Protein AF-A0A958GIX8-F1 (afdb_monomer_lite)

Foldseek 3Di:
DVLVVLVVVLVVVLCVLLVVLVVVLVVLLVVLVVVLVVVPPPPVVVNVVSVVVSVVVSCVSSVVSVVVSVVSSVVSVVVSVVVVD

Structure (mmCIF, N/CA/C/O backbone):
data_AF-A0A958GIX8-F1
#
_entry.id   AF-A0A958GIX8-F1
#
loop_
_atom_site.group_PDB
_atom_site.id
_atom_site.type_symbol
_atom_site.label_atom_id
_atom_site.label_alt_id
_atom_site.label_comp_id
_atom_site.label_asym_id
_atom_site.label_entity_id
_atom_site.label_seq_id
_atom_site.pdbx_PDB_ins_code
_atom_site.Cartn_x
_atom_site.Cartn_y
_atom_site.Cartn_z
_atom_site.occupancy
_atom_site.B_iso_or_equiv
_atom_site.auth_seq_id
_atom_site.auth_comp_id
_atom_site.auth_asym_id
_atom_site.auth_atom_id
_atom_site.pdbx_PDB_model_num
ATOM 1 N N . MET A 1 1 ? 23.566 3.823 -21.843 1.00 63.09 1 MET A N 1
ATOM 2 C CA . MET A 1 1 ? 22.692 5.008 -21.655 1.00 63.09 1 MET A CA 1
ATOM 3 C C . MET A 1 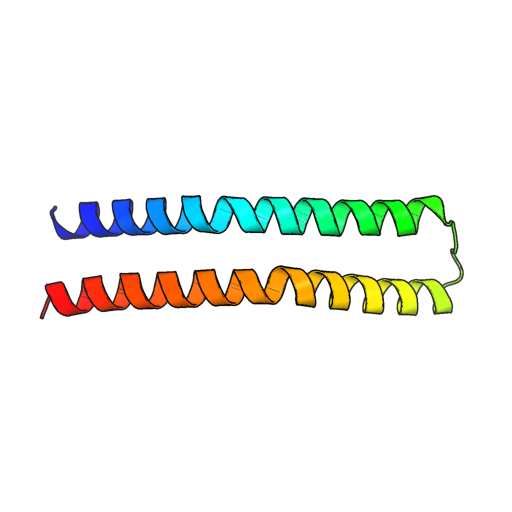1 ? 21.217 4.697 -21.901 1.00 63.09 1 MET A C 1
ATOM 5 O O . MET A 1 1 ? 20.418 5.025 -21.040 1.00 63.09 1 MET A O 1
ATOM 9 N N . MET A 1 2 ? 20.859 3.998 -22.984 1.00 68.62 2 MET A N 1
ATOM 10 C CA . MET A 1 2 ? 19.464 3.722 -23.375 1.00 68.62 2 MET A CA 1
ATOM 11 C C . MET A 1 2 ? 18.640 2.910 -22.344 1.00 68.62 2 MET A C 1
ATOM 13 O O . MET A 1 2 ? 17.506 3.267 -22.051 1.00 68.62 2 MET A O 1
ATOM 17 N N . VAL A 1 3 ? 19.220 1.896 -21.687 1.00 71.12 3 VAL A N 1
ATOM 18 C CA . VAL A 1 3 ? 18.529 1.118 -20.627 1.00 71.12 3 VAL A CA 1
ATOM 19 C C . VAL A 1 3 ? 18.212 1.968 -19.385 1.00 71.12 3 VAL A C 1
ATOM 21 O O . VAL A 1 3 ? 17.145 1.830 -18.792 1.00 71.12 3 VAL A O 1
ATOM 24 N N . SER A 1 4 ? 19.106 2.896 -19.017 1.00 73.19 4 SER A N 1
ATOM 25 C CA . SER A 1 4 ? 18.917 3.757 -17.841 1.00 73.19 4 SER A CA 1
ATOM 26 C C . SER A 1 4 ? 17.734 4.706 -18.016 1.00 73.19 4 SER A C 1
ATOM 28 O O . SER A 1 4 ? 16.983 4.897 -17.068 1.00 73.19 4 SER A O 1
ATOM 30 N N . SER A 1 5 ? 17.533 5.272 -19.210 1.00 76.31 5 SER A N 1
ATOM 31 C CA . SER A 1 5 ? 16.396 6.163 -19.475 1.00 76.31 5 SER A CA 1
ATOM 32 C C . SER A 1 5 ? 15.053 5.434 -19.407 1.00 76.31 5 SER A C 1
ATOM 34 O O . SER A 1 5 ? 14.100 5.977 -18.853 1.00 76.31 5 SER A O 1
ATOM 36 N N . TYR A 1 6 ? 14.978 4.189 -19.892 1.00 73.44 6 TYR A N 1
ATOM 37 C CA . TYR A 1 6 ? 13.747 3.393 -19.820 1.00 73.44 6 TYR A CA 1
ATOM 38 C C . TYR A 1 6 ? 13.407 2.965 -18.395 1.00 73.44 6 TYR A C 1
ATOM 40 O O . TYR A 1 6 ? 12.241 3.021 -18.006 1.00 73.44 6 TYR A O 1
ATOM 48 N N . LEU A 1 7 ? 14.414 2.593 -17.600 1.00 78.00 7 LEU A N 1
ATOM 49 C CA . LEU A 1 7 ? 14.237 2.297 -16.179 1.00 78.00 7 LEU A CA 1
ATOM 50 C C . LEU A 1 7 ? 13.719 3.522 -15.422 1.00 78.00 7 LEU A C 1
ATOM 52 O O . LEU A 1 7 ? 12.732 3.420 -14.701 1.00 78.00 7 LEU A O 1
ATOM 56 N N . THR A 1 8 ? 14.327 4.693 -15.627 1.00 80.62 8 THR A N 1
ATOM 57 C CA . THR A 1 8 ? 13.882 5.932 -14.977 1.00 80.62 8 THR A CA 1
ATOM 58 C C . THR A 1 8 ? 12.452 6.295 -15.374 1.00 80.62 8 THR A C 1
ATOM 60 O O . THR A 1 8 ? 11.644 6.611 -14.506 1.00 80.62 8 THR A O 1
ATOM 63 N N . GLN A 1 9 ? 12.100 6.196 -16.658 1.00 78.25 9 GLN A N 1
ATOM 64 C CA . GLN A 1 9 ? 10.748 6.510 -17.123 1.00 78.25 9 GLN A CA 1
ATOM 65 C C . GLN A 1 9 ? 9.699 5.519 -16.597 1.00 78.25 9 GLN A C 1
ATOM 67 O O . GLN A 1 9 ? 8.614 5.929 -16.194 1.00 78.25 9 GLN A O 1
ATOM 72 N N . SER A 1 10 ? 10.048 4.234 -16.531 1.00 75.94 10 SER A N 1
ATOM 73 C CA . SER A 1 10 ? 9.215 3.175 -15.950 1.00 75.94 10 SER A CA 1
ATOM 74 C C . SER A 1 10 ? 8.961 3.396 -14.460 1.00 75.94 10 SER A C 1
ATOM 76 O O . SER A 1 10 ? 7.826 3.317 -14.000 1.00 75.94 10 SER A O 1
ATOM 78 N N . ILE A 1 11 ? 10.011 3.736 -13.710 1.00 76.31 11 ILE A N 1
ATOM 79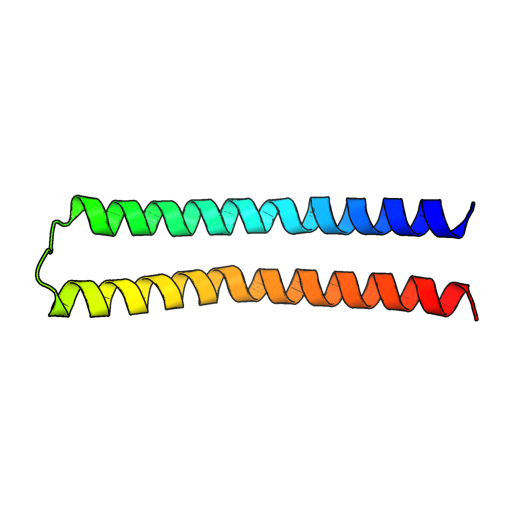 C CA . ILE A 1 11 ? 9.919 4.037 -12.279 1.00 76.31 11 ILE A CA 1
ATOM 80 C C . ILE A 1 11 ? 9.059 5.280 -12.045 1.00 76.31 11 ILE A C 1
ATOM 82 O O . ILE A 1 11 ? 8.231 5.276 -11.139 1.00 76.31 11 ILE A O 1
ATOM 86 N N . ILE A 1 12 ? 9.207 6.326 -12.861 1.00 81.69 12 ILE A N 1
ATOM 87 C CA . ILE A 1 12 ? 8.393 7.543 -12.750 1.00 81.69 12 ILE A CA 1
ATOM 88 C C . ILE A 1 12 ? 6.915 7.244 -13.026 1.00 81.69 12 ILE A C 1
ATOM 90 O O . ILE A 1 12 ? 6.065 7.697 -12.264 1.00 81.69 12 ILE A O 1
ATOM 94 N N . LEU A 1 13 ? 6.602 6.457 -14.063 1.00 77.38 13 LEU A N 1
ATOM 95 C CA . LEU A 1 13 ? 5.227 6.052 -14.379 1.00 77.38 13 LEU A CA 1
ATOM 96 C C . LEU A 1 13 ? 4.593 5.260 -13.230 1.00 77.38 13 LEU A C 1
ATOM 98 O O . LEU A 1 13 ? 3.523 5.631 -12.752 1.00 77.38 13 LEU A O 1
ATOM 102 N N . VAL A 1 14 ? 5.297 4.245 -12.721 1.00 77.25 14 VAL A N 1
ATOM 103 C CA . VAL A 1 14 ? 4.846 3.441 -11.573 1.00 77.25 14 VAL A CA 1
ATOM 104 C C . VAL A 1 14 ? 4.688 4.302 -10.318 1.00 77.25 14 VAL A C 1
ATOM 106 O O . VAL A 1 14 ? 3.714 4.155 -9.585 1.00 77.25 14 VAL A O 1
ATOM 109 N N . THR A 1 15 ? 5.602 5.239 -10.066 1.00 79.88 15 THR A N 1
ATOM 110 C CA . THR A 1 15 ? 5.528 6.143 -8.904 1.00 79.88 15 THR A CA 1
ATOM 111 C C . THR A 1 15 ? 4.325 7.082 -9.000 1.00 79.88 15 THR A C 1
ATOM 113 O O . THR A 1 15 ? 3.638 7.320 -8.010 1.00 79.88 15 THR A O 1
ATOM 116 N N . LEU A 1 16 ? 4.032 7.601 -10.192 1.00 79.31 16 LEU A N 1
ATOM 117 C CA . LEU A 1 16 ? 2.919 8.524 -10.401 1.00 79.31 16 LEU A CA 1
ATOM 118 C C . LEU A 1 16 ? 1.565 7.805 -10.308 1.00 79.31 16 LEU A C 1
ATOM 120 O O . LEU A 1 16 ? 0.634 8.332 -9.700 1.00 79.31 16 LEU A O 1
ATOM 124 N N . ILE A 1 17 ? 1.476 6.579 -10.831 1.00 75.00 17 ILE A N 1
ATOM 125 C CA . ILE A 1 17 ? 0.265 5.749 -10.761 1.00 75.00 17 ILE A CA 1
ATOM 126 C C . ILE A 1 17 ? 0.035 5.198 -9.348 1.00 75.00 17 ILE A C 1
ATOM 128 O O . ILE A 1 17 ? -1.098 5.208 -8.870 1.00 75.00 17 ILE A O 1
ATOM 132 N N . SER A 1 18 ? 1.095 4.811 -8.631 1.00 77.62 18 SER A N 1
ATOM 133 C CA . SER A 1 18 ? 1.015 4.395 -7.221 1.00 77.62 18 SER A CA 1
ATOM 134 C C . SER A 1 18 ? 0.802 5.555 -6.240 1.00 77.62 18 SER A C 1
ATOM 136 O O . SER A 1 18 ? 0.389 5.320 -5.105 1.00 77.62 18 SER A O 1
ATOM 138 N N . GLY A 1 19 ? 0.989 6.811 -6.662 1.00 80.44 19 GLY A N 1
ATOM 139 C CA . GLY A 1 19 ? 0.760 7.995 -5.828 1.00 80.44 19 GLY A CA 1
ATOM 140 C C . GLY A 1 19 ? -0.711 8.221 -5.446 1.00 80.44 19 GLY A C 1
ATOM 141 O O . GLY A 1 19 ? -1.010 8.446 -4.272 1.00 80.44 19 GLY A O 1
ATOM 142 N N . ILE A 1 20 ? -1.643 8.113 -6.405 1.00 77.88 20 ILE A N 1
ATOM 143 C CA . ILE A 1 20 ? -3.097 8.236 -6.155 1.00 77.88 20 ILE A CA 1
ATOM 144 C C . ILE A 1 20 ? -3.604 7.251 -5.082 1.00 77.88 20 ILE A C 1
ATOM 146 O O . ILE A 1 20 ? -4.254 7.701 -4.133 1.00 77.88 20 ILE A O 1
ATOM 150 N N . PRO A 1 21 ? -3.316 5.936 -5.158 1.00 78.88 21 PRO A N 1
ATOM 151 C CA . PRO A 1 21 ? -3.827 4.990 -4.174 1.00 78.88 21 PRO A CA 1
ATOM 152 C C . PRO A 1 21 ? -3.172 5.155 -2.801 1.00 78.88 21 PRO A C 1
ATOM 154 O O . PRO A 1 21 ? -3.837 4.943 -1.789 1.00 78.88 21 PRO A O 1
ATOM 157 N N . LEU A 1 22 ? -1.912 5.598 -2.733 1.00 82.75 22 LEU A N 1
ATOM 158 C CA . LEU A 1 22 ? -1.226 5.871 -1.465 1.00 82.75 22 LEU A CA 1
ATOM 159 C C . LEU A 1 22 ? -1.922 6.982 -0.671 1.00 82.75 22 LEU A C 1
ATOM 161 O O . LEU A 1 22 ? -2.115 6.863 0.543 1.00 82.75 22 LEU A O 1
ATOM 165 N N . ILE A 1 23 ? -2.355 8.038 -1.364 1.00 83.81 23 ILE A N 1
ATOM 166 C CA . ILE A 1 23 ? -3.120 9.137 -0.768 1.00 83.81 23 ILE A CA 1
ATOM 167 C C . ILE A 1 23 ? -4.480 8.626 -0.286 1.00 83.81 23 ILE A C 1
ATOM 169 O O . ILE A 1 23 ? -4.842 8.867 0.863 1.00 83.81 23 ILE A O 1
ATOM 173 N N . LEU A 1 24 ? -5.202 7.859 -1.112 1.00 81.19 24 LEU A N 1
ATOM 174 C CA . LEU A 1 24 ? -6.499 7.279 -0.737 1.00 81.19 24 LEU A CA 1
ATOM 175 C C . LEU A 1 24 ? -6.393 6.371 0.496 1.00 81.19 24 LEU A C 1
ATOM 177 O O . LEU A 1 24 ? -7.210 6.469 1.411 1.00 81.19 24 LEU A O 1
ATOM 181 N N . CYS A 1 25 ? -5.360 5.531 0.554 1.00 83.19 25 CYS A N 1
ATOM 182 C CA . CYS A 1 25 ? -5.095 4.632 1.674 1.00 83.19 25 CYS A CA 1
ATOM 183 C C . CYS A 1 25 ? -4.778 5.411 2.960 1.00 83.19 25 CYS A C 1
ATOM 185 O O . CYS A 1 25 ? -5.317 5.109 4.027 1.00 83.19 25 CYS A O 1
ATOM 187 N N . THR A 1 26 ? -3.969 6.468 2.848 1.00 85.44 26 THR A N 1
ATOM 188 C CA . THR A 1 26 ? -3.635 7.359 3.969 1.00 85.44 26 THR A CA 1
ATOM 189 C C . THR A 1 26 ? -4.872 8.100 4.476 1.00 85.44 26 THR A C 1
ATOM 191 O O . THR A 1 26 ? -5.123 8.124 5.680 1.00 85.44 26 THR A O 1
ATOM 194 N N . CYS A 1 27 ? -5.691 8.650 3.574 1.00 87.06 27 CYS A N 1
ATOM 195 C CA . CYS A 1 27 ? -6.948 9.311 3.918 1.00 87.06 27 CYS A CA 1
ATOM 196 C C . CYS A 1 27 ? -7.916 8.355 4.622 1.00 87.06 27 CYS A C 1
ATOM 198 O O . CYS A 1 27 ? -8.457 8.704 5.668 1.00 87.06 27 CYS A O 1
ATOM 200 N N . MET A 1 28 ? -8.096 7.138 4.100 1.00 82.94 28 MET A N 1
ATOM 201 C CA . MET A 1 28 ? -8.959 6.137 4.732 1.00 82.94 28 MET A CA 1
ATOM 202 C C . MET A 1 28 ? -8.449 5.751 6.120 1.00 82.94 28 MET A C 1
ATOM 204 O O . MET A 1 28 ? -9.215 5.773 7.081 1.00 82.94 28 MET A O 1
ATOM 208 N N . SER A 1 29 ? -7.149 5.484 6.265 1.00 79.81 29 SER A N 1
ATOM 209 C CA . SER A 1 29 ? -6.567 5.154 7.568 1.00 79.81 29 SER A CA 1
ATOM 210 C C . SER A 1 29 ? -6.697 6.300 8.580 1.00 79.81 29 SER A C 1
ATOM 212 O O . SER A 1 29 ? -6.905 6.040 9.765 1.00 79.81 29 SER A O 1
ATOM 214 N N . LEU A 1 30 ? -6.604 7.557 8.132 1.00 86.31 30 LEU A N 1
ATOM 215 C CA . LEU A 1 30 ? -6.818 8.740 8.971 1.00 86.31 30 LEU A CA 1
ATOM 216 C C . LEU A 1 30 ? -8.269 8.865 9.436 1.00 86.31 30 LEU A C 1
ATOM 218 O O . LEU A 1 30 ? -8.500 9.113 10.617 1.00 86.31 30 LEU A O 1
ATOM 222 N N . VAL A 1 31 ? -9.242 8.663 8.542 1.00 85.12 31 VAL A N 1
ATOM 223 C CA . VAL A 1 31 ? -10.671 8.707 8.894 1.00 85.12 31 VAL A CA 1
ATOM 224 C C . VAL A 1 31 ? -10.975 7.693 9.987 1.00 85.12 31 VAL A C 1
ATOM 226 O O . VAL A 1 31 ? -11.614 8.036 10.982 1.00 85.12 31 VAL A O 1
ATOM 229 N N . VAL A 1 32 ? -10.476 6.461 9.858 1.00 77.25 32 VAL A N 1
ATOM 230 C CA . VAL A 1 32 ? -10.773 5.450 10.873 1.00 77.25 32 VAL A CA 1
ATOM 231 C C . VAL A 1 32 ? -10.041 5.718 12.191 1.00 77.25 32 VAL A C 1
ATOM 233 O O . VAL A 1 32 ? -10.628 5.522 13.254 1.00 77.25 32 VAL A O 1
ATOM 236 N N . ALA A 1 33 ? -8.812 6.245 12.158 1.00 78.94 33 ALA A N 1
ATOM 237 C CA . ALA A 1 33 ? -8.124 6.701 13.369 1.00 78.94 33 ALA A CA 1
ATOM 238 C C . ALA A 1 33 ? -8.907 7.814 14.091 1.00 78.94 33 ALA A C 1
ATOM 240 O O . ALA A 1 33 ? -8.987 7.824 15.319 1.00 78.94 33 ALA A O 1
ATOM 241 N N . LEU A 1 34 ? -9.546 8.710 13.333 1.00 84.06 34 LEU A N 1
ATOM 242 C CA . LEU A 1 34 ? -10.392 9.770 13.875 1.00 84.06 34 LEU A CA 1
ATOM 243 C C . LEU A 1 34 ? -11.658 9.196 14.527 1.00 84.06 34 LEU A C 1
ATOM 245 O O . LEU A 1 34 ? -11.993 9.565 15.650 1.00 84.06 34 LEU A O 1
ATOM 249 N N . VAL A 1 35 ? -12.322 8.232 13.882 1.00 77.62 35 VAL A N 1
ATOM 250 C CA . VAL A 1 35 ? -13.483 7.522 14.454 1.00 77.62 35 VAL A CA 1
ATOM 251 C C . VAL A 1 35 ? -13.106 6.795 15.749 1.00 77.62 35 VAL A C 1
ATOM 253 O O . VAL A 1 35 ? -13.839 6.872 16.737 1.00 77.62 35 VAL A O 1
ATOM 256 N N . GLN A 1 36 ? -11.936 6.153 15.789 1.00 66.50 36 GLN A N 1
ATOM 257 C CA . GLN A 1 36 ? -11.421 5.506 17.000 1.00 66.50 36 GLN A CA 1
ATOM 258 C C . GLN A 1 36 ? -11.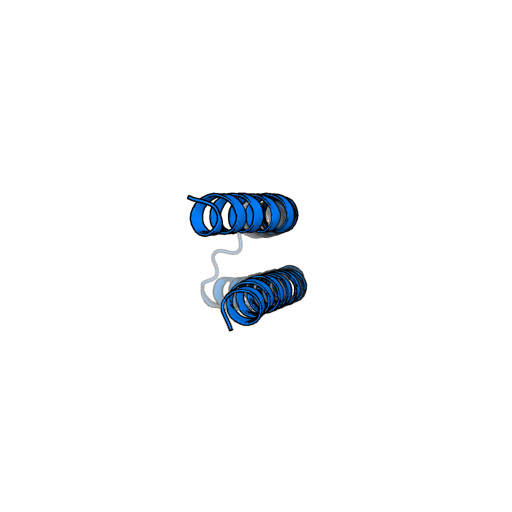140 6.519 18.124 1.00 66.50 36 GLN A C 1
ATOM 260 O O . GLN A 1 36 ? -11.490 6.259 19.273 1.00 66.50 36 GLN A O 1
ATOM 265 N N . ALA A 1 37 ? -10.575 7.689 17.806 1.00 75.12 37 ALA A N 1
ATOM 266 C CA . ALA A 1 37 ? -10.268 8.735 18.785 1.00 75.12 37 ALA A CA 1
ATOM 267 C C . ALA A 1 37 ? -11.518 9.448 19.339 1.00 75.12 37 ALA A C 1
ATOM 269 O O . ALA A 1 37 ? -11.566 9.797 20.521 1.00 75.12 37 ALA A O 1
ATOM 270 N N . THR A 1 38 ? -12.537 9.656 18.499 1.00 74.31 38 THR A N 1
ATOM 271 C CA . THR A 1 38 ? -13.749 10.413 18.869 1.00 74.31 38 THR A CA 1
ATOM 272 C C . THR A 1 38 ? -14.721 9.577 19.705 1.00 74.31 38 THR A C 1
ATOM 274 O O . THR A 1 38 ? -15.432 10.119 20.545 1.00 74.31 38 THR A O 1
ATOM 277 N N . THR A 1 39 ? -14.737 8.252 19.518 1.00 71.81 39 THR A N 1
ATOM 278 C CA . THR A 1 39 ? -15.702 7.361 20.193 1.00 71.81 39 THR A CA 1
ATOM 279 C C . THR A 1 39 ? -15.292 7.011 21.636 1.00 71.81 39 THR A C 1
ATOM 281 O O . THR A 1 39 ? -16.113 6.489 22.378 1.00 71.81 39 THR A O 1
ATOM 284 N N . GLN A 1 40 ? -14.058 7.321 22.069 1.00 51.12 40 GLN A N 1
ATOM 285 C CA . GLN A 1 40 ? -13.586 7.180 23.466 1.00 51.12 40 GLN A CA 1
ATOM 286 C C . GLN A 1 40 ? -13.920 5.814 24.124 1.00 51.12 40 GLN A C 1
ATOM 288 O O . GLN A 1 40 ? -14.181 5.731 25.322 1.00 51.12 40 GLN A O 1
ATOM 293 N N . VAL A 1 41 ? -13.909 4.711 23.362 1.00 61.06 41 VAL A N 1
ATOM 294 C CA . VAL A 1 41 ? -14.064 3.350 23.909 1.00 61.06 41 VAL A CA 1
ATOM 295 C C . VAL A 1 41 ? -12.678 2.822 24.280 1.00 61.06 41 VAL A C 1
ATOM 297 O O . VAL A 1 41 ? -12.015 2.154 23.490 1.00 61.06 41 VAL A O 1
ATOM 300 N N . GLN A 1 42 ? -12.228 3.150 25.492 1.00 52.78 42 GLN A N 1
ATOM 301 C CA . GLN A 1 42 ? -10.960 2.687 26.075 1.00 52.78 42 GLN A CA 1
ATOM 302 C C . GLN A 1 42 ? -11.107 1.341 26.827 1.00 52.78 42 GLN A C 1
ATOM 304 O O . GLN A 1 42 ? -10.289 1.008 27.678 1.00 52.78 42 GLN A O 1
ATOM 309 N N . GLU A 1 43 ? -12.146 0.553 26.540 1.00 67.50 43 GLU A N 1
ATOM 310 C CA . GLU A 1 43 ? -12.265 -0.837 27.001 1.00 67.50 43 GLU A CA 1
ATOM 311 C C . GLU A 1 43 ? -11.362 -1.715 26.122 1.00 67.50 43 GLU A C 1
ATOM 313 O O . GLU A 1 43 ? -11.643 -1.909 24.934 1.00 67.50 43 GLU A O 1
ATOM 318 N N . GLN A 1 44 ? -10.258 -2.233 26.680 1.00 55.03 44 GLN A N 1
ATOM 319 C CA . GLN A 1 44 ? -9.215 -2.954 25.926 1.00 55.03 44 GLN A CA 1
ATOM 320 C C . GLN A 1 44 ? -9.761 -4.077 25.025 1.00 55.03 44 GLN A C 1
ATOM 322 O O . GLN A 1 44 ? -9.188 -4.335 23.966 1.00 55.03 44 GLN A O 1
ATOM 327 N N . SER A 1 45 ? -10.859 -4.733 25.414 1.00 74.00 45 SER A N 1
ATOM 328 C CA . SER A 1 45 ? -11.455 -5.830 24.640 1.00 74.00 45 SER A CA 1
ATOM 329 C C . SER A 1 45 ? -12.163 -5.343 23.365 1.00 74.00 45 SER A C 1
ATOM 331 O O . SER A 1 45 ? -11.917 -5.865 22.276 1.00 74.00 45 SER A O 1
ATOM 333 N N . ILE A 1 46 ? -12.980 -4.287 23.462 1.00 70.62 46 ILE A N 1
ATOM 334 C CA . ILE A 1 46 ? -13.702 -3.726 22.306 1.00 70.62 46 ILE A CA 1
ATOM 335 C C . ILE A 1 46 ? -12.750 -2.920 21.414 1.00 70.62 46 ILE A C 1
ATOM 337 O O . ILE A 1 46 ? -12.833 -3.013 20.187 1.00 70.62 46 ILE A O 1
ATOM 341 N N . GLY A 1 47 ? -11.785 -2.206 22.005 1.00 72.38 47 GLY A N 1
ATOM 342 C CA . GLY A 1 47 ? -10.747 -1.494 21.257 1.00 72.38 47 GLY A CA 1
ATOM 343 C C . GLY A 1 47 ? -9.910 -2.421 20.366 1.00 72.38 47 GLY A C 1
ATOM 344 O O . GLY A 1 47 ? -9.583 -2.056 19.235 1.00 72.38 47 GLY A O 1
ATOM 345 N N . PHE A 1 48 ? -9.619 -3.648 20.819 1.00 77.69 48 PHE A N 1
ATOM 346 C CA . PHE A 1 48 ? -8.927 -4.652 20.003 1.00 77.69 48 PHE A CA 1
ATOM 347 C C . PHE A 1 48 ? -9.763 -5.088 18.789 1.00 77.69 48 PHE A C 1
ATOM 349 O O . PHE A 1 48 ? -9.265 -5.082 17.662 1.00 77.69 48 PHE A O 1
ATOM 356 N N . LEU A 1 49 ? -11.046 -5.400 18.998 1.00 82.50 49 LEU A N 1
ATOM 357 C CA . LEU A 1 49 ? -11.973 -5.823 17.941 1.00 82.50 49 LEU A CA 1
ATOM 358 C C . LEU A 1 49 ? -12.168 -4.743 16.868 1.00 82.50 49 LEU A C 1
ATOM 360 O O . LEU A 1 49 ? -12.012 -5.012 15.675 1.00 82.50 49 LEU A O 1
ATOM 364 N N . VAL A 1 50 ? -12.442 -3.504 17.285 1.00 77.00 50 VAL A N 1
ATOM 365 C CA . VAL A 1 50 ? -12.626 -2.365 16.370 1.00 77.00 50 VAL A CA 1
ATOM 366 C C . VAL A 1 50 ? -11.362 -2.118 15.547 1.00 77.00 50 VAL A C 1
ATOM 368 O O . VAL A 1 50 ? -11.448 -1.860 14.343 1.00 77.00 50 VAL A O 1
ATOM 371 N N . LYS A 1 51 ? -10.180 -2.255 16.159 1.00 77.00 51 LYS A N 1
ATOM 372 C CA . LYS A 1 51 ? -8.899 -2.096 15.465 1.00 77.00 51 LYS A CA 1
ATOM 373 C C . LYS A 1 51 ? -8.683 -3.167 14.393 1.00 77.00 51 LYS A C 1
ATOM 375 O O . LYS A 1 51 ? -8.259 -2.825 13.293 1.00 77.00 51 LYS A O 1
ATOM 380 N N . VAL A 1 52 ? -9.012 -4.432 14.662 1.00 83.75 52 VAL A N 1
ATOM 381 C CA . VAL A 1 52 ? -8.895 -5.524 13.673 1.00 83.75 52 VAL A CA 1
ATOM 382 C C . VAL A 1 52 ? -9.837 -5.315 12.486 1.00 83.75 52 VAL A C 1
ATOM 384 O O . VAL A 1 52 ? -9.418 -5.472 11.337 1.00 83.75 52 VAL A O 1
ATOM 387 N N . ILE A 1 53 ? -11.084 -4.911 12.744 1.00 84.06 53 ILE A N 1
ATOM 388 C CA . ILE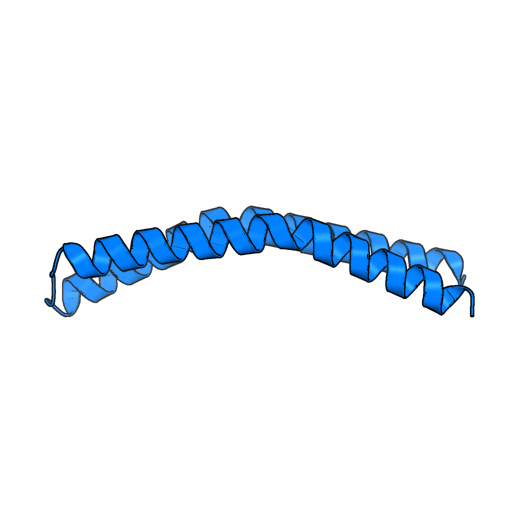 A 1 53 ? -12.075 -4.634 11.690 1.00 84.06 53 ILE A CA 1
ATOM 389 C C . ILE A 1 53 ? -11.626 -3.441 10.843 1.00 84.06 53 ILE A C 1
ATOM 391 O O . ILE A 1 53 ? -11.661 -3.502 9.619 1.00 84.06 53 ILE A O 1
ATOM 395 N N . THR A 1 54 ? -11.130 -2.389 11.496 1.00 80.31 54 THR A N 1
ATOM 396 C CA . THR A 1 54 ? -10.568 -1.202 10.842 1.00 80.31 54 THR A CA 1
ATOM 397 C C . THR A 1 54 ? -9.416 -1.566 9.912 1.00 80.31 54 THR A C 1
ATOM 399 O O . THR A 1 54 ? -9.425 -1.194 8.744 1.00 80.31 54 THR A O 1
ATOM 402 N N . VAL A 1 55 ? -8.421 -2.300 10.418 1.00 81.94 55 VAL A N 1
ATOM 403 C CA . VAL A 1 55 ? -7.239 -2.683 9.635 1.00 81.94 55 VAL A CA 1
ATOM 404 C C . VAL A 1 55 ? -7.636 -3.597 8.478 1.00 81.94 55 VAL A C 1
ATOM 406 O O . VAL A 1 55 ? -7.150 -3.401 7.368 1.00 81.94 55 VAL A O 1
ATOM 409 N N . SER A 1 56 ? -8.559 -4.537 8.703 1.00 86.31 56 SER A N 1
ATOM 410 C CA . SER A 1 56 ? -9.074 -5.412 7.643 1.00 86.31 56 SER A CA 1
ATOM 411 C C . SER A 1 56 ? -9.816 -4.625 6.565 1.00 86.31 56 SER A C 1
ATOM 413 O O . SER A 1 56 ? -9.576 -4.858 5.388 1.00 86.31 56 SER A O 1
ATOM 415 N N . ALA A 1 57 ? -10.664 -3.662 6.938 1.00 83.50 57 ALA A N 1
ATOM 416 C CA . ALA A 1 57 ? -11.376 -2.810 5.988 1.00 83.50 57 ALA A CA 1
ATOM 417 C C . ALA A 1 57 ? -10.410 -1.932 5.177 1.00 83.50 57 ALA A C 1
ATOM 419 O O . ALA A 1 57 ? -10.506 -1.880 3.952 1.00 83.50 57 ALA A O 1
ATOM 420 N N . THR A 1 58 ? -9.430 -1.308 5.839 1.00 81.62 58 THR A N 1
ATOM 421 C CA . THR A 1 58 ? -8.382 -0.529 5.168 1.00 81.62 58 THR A CA 1
ATOM 422 C C . THR A 1 58 ? -7.580 -1.400 4.204 1.00 81.62 58 THR A C 1
ATOM 424 O O . THR A 1 58 ? -7.360 -0.992 3.068 1.00 81.62 58 THR A O 1
ATOM 427 N N . LEU A 1 59 ? -7.190 -2.616 4.604 1.00 82.56 59 LEU A N 1
ATOM 428 C CA . LEU A 1 59 ? -6.506 -3.570 3.726 1.00 82.56 59 LEU A CA 1
ATOM 429 C C . LEU A 1 59 ? -7.383 -4.039 2.568 1.00 82.56 59 LEU A C 1
ATOM 431 O O . LEU A 1 59 ? -6.865 -4.235 1.479 1.00 82.56 59 LEU A O 1
ATOM 435 N N . PHE A 1 60 ? -8.689 -4.203 2.766 1.00 84.81 60 PHE A N 1
ATOM 436 C CA . PHE A 1 60 ? -9.599 -4.617 1.700 1.00 84.81 60 PHE A CA 1
ATOM 437 C C . PHE A 1 60 ? -9.711 -3.540 0.617 1.00 84.81 60 PHE A C 1
ATOM 439 O O . PHE A 1 60 ? -9.619 -3.833 -0.572 1.00 84.81 60 PHE A O 1
ATOM 446 N N . VAL A 1 61 ? -9.834 -2.276 1.033 1.00 79.94 61 VAL A N 1
ATOM 447 C CA . VAL A 1 61 ? -9.866 -1.128 0.117 1.00 79.94 61 VAL A CA 1
ATOM 448 C C . VAL A 1 61 ? -8.507 -0.936 -0.553 1.00 79.94 61 VAL A C 1
ATOM 450 O O . VAL A 1 61 ? -8.429 -0.790 -1.767 1.00 79.94 61 VAL A O 1
ATOM 453 N N . CYS A 1 62 ? -7.426 -0.959 0.225 1.00 79.88 62 CYS A N 1
ATOM 454 C CA . CYS A 1 62 ? -6.078 -0.675 -0.260 1.00 79.88 62 CYS A CA 1
ATOM 455 C C . CYS A 1 62 ? -5.486 -1.856 -1.064 1.00 79.88 62 CYS A C 1
ATOM 457 O O . CYS A 1 62 ? -4.670 -1.661 -1.963 1.00 79.88 62 CYS A O 1
ATOM 459 N N . GLY A 1 63 ? -5.941 -3.082 -0.797 1.00 81.19 63 GLY A N 1
ATOM 460 C CA . GLY A 1 63 ? -5.443 -4.323 -1.389 1.00 81.19 63 GLY A CA 1
ATOM 461 C C . GLY A 1 63 ? -5.694 -4.443 -2.889 1.00 81.19 63 GLY A C 1
ATOM 462 O O . GLY A 1 63 ? -4.802 -4.899 -3.599 1.00 81.19 63 GLY A O 1
ATOM 463 N N . ASN A 1 64 ? -6.846 -3.979 -3.391 1.00 79.12 64 ASN A N 1
ATOM 464 C CA . ASN A 1 64 ? -7.101 -3.960 -4.836 1.00 79.12 64 ASN A CA 1
ATOM 465 C C . ASN A 1 64 ? -6.058 -3.098 -5.568 1.00 79.12 64 ASN A C 1
ATOM 467 O O . ASN A 1 64 ? -5.464 -3.526 -6.551 1.00 79.12 64 ASN A O 1
ATOM 471 N N . PHE A 1 65 ? -5.758 -1.919 -5.022 1.00 74.31 65 PHE A N 1
ATOM 472 C CA . PHE A 1 65 ? -4.800 -0.995 -5.624 1.00 74.31 65 PHE A CA 1
ATOM 473 C C . PHE A 1 65 ? -3.354 -1.488 -5.554 1.00 74.31 65 PHE A C 1
ATOM 475 O O . PHE A 1 65 ? -2.597 -1.319 -6.509 1.00 74.31 65 PHE A O 1
ATOM 482 N N . PHE A 1 66 ? -2.956 -2.102 -4.435 1.00 76.88 66 PHE A N 1
ATOM 483 C CA . PHE A 1 66 ? -1.629 -2.712 -4.326 1.00 76.88 66 PHE A CA 1
ATOM 484 C C . PHE A 1 66 ? -1.437 -3.819 -5.360 1.00 76.88 66 PHE A C 1
ATOM 486 O O . PHE A 1 66 ? -0.353 -3.928 -5.934 1.00 76.88 66 PHE A O 1
ATOM 493 N N . TRP A 1 67 ? -2.484 -4.604 -5.624 1.00 82.06 67 TRP A N 1
ATOM 494 C CA . TRP A 1 67 ? -2.434 -5.640 -6.647 1.00 82.06 67 TRP A CA 1
ATOM 495 C C . TRP A 1 67 ? -2.223 -5.070 -8.049 1.00 82.06 67 TRP A C 1
ATOM 497 O O . TRP A 1 67 ? -1.320 -5.527 -8.752 1.00 82.06 67 TRP A O 1
ATOM 507 N N . ASP A 1 68 ? -2.987 -4.045 -8.427 1.00 81.50 68 ASP A N 1
ATOM 508 C CA . ASP A 1 68 ? -2.850 -3.391 -9.734 1.00 81.50 68 ASP A CA 1
ATOM 509 C C . ASP A 1 68 ? -1.439 -2.816 -9.933 1.00 81.50 68 ASP A C 1
ATOM 511 O O . ASP A 1 68 ? -0.794 -3.050 -10.958 1.00 81.50 68 ASP A O 1
ATOM 515 N N . SER A 1 69 ? -0.908 -2.140 -8.910 1.00 79.62 69 SER A N 1
ATOM 516 C CA . SER A 1 69 ? 0.421 -1.527 -8.969 1.00 79.62 69 SER A CA 1
ATOM 517 C C . SER A 1 69 ? 1.547 -2.570 -9.065 1.00 79.62 69 SER A C 1
ATOM 519 O O . SER A 1 69 ? 2.529 -2.371 -9.785 1.00 79.62 69 SER A O 1
ATOM 521 N N . LEU A 1 70 ? 1.393 -3.722 -8.399 1.00 82.81 70 LEU A N 1
ATOM 522 C CA . LEU A 1 70 ? 2.354 -4.824 -8.487 1.00 82.81 70 LEU A CA 1
ATOM 523 C C . LEU A 1 70 ? 2.368 -5.454 -9.888 1.00 82.81 70 LEU A C 1
ATOM 525 O O . LEU A 1 70 ? 3.442 -5.736 -10.421 1.00 82.81 70 LEU A O 1
ATOM 529 N N . ILE A 1 71 ? 1.191 -5.662 -10.490 1.00 85.94 71 ILE A N 1
ATOM 530 C CA . ILE A 1 71 ? 1.061 -6.217 -11.845 1.00 85.94 71 ILE A CA 1
ATOM 531 C C . ILE A 1 71 ? 1.684 -5.267 -12.868 1.00 85.94 71 ILE A C 1
ATOM 533 O O . ILE A 1 71 ? 2.429 -5.711 -13.742 1.00 85.94 71 ILE A O 1
ATOM 537 N N . GLU A 1 72 ? 1.428 -3.967 -12.750 1.00 82.19 72 GLU A N 1
ATOM 538 C CA . GLU A 1 72 ? 1.985 -2.958 -13.649 1.00 82.19 72 GLU A CA 1
ATOM 539 C C . GLU A 1 72 ? 3.517 -2.887 -13.561 1.00 82.19 72 GLU A C 1
ATOM 541 O O . GLU A 1 72 ? 4.209 -2.853 -14.587 1.00 82.19 72 GLU A O 1
ATOM 546 N N . PHE A 1 73 ? 4.069 -2.964 -12.346 1.00 80.88 73 PHE A N 1
ATOM 547 C CA . PHE A 1 73 ? 5.511 -3.075 -12.137 1.00 80.88 73 PHE A CA 1
ATOM 548 C C . PHE A 1 73 ? 6.095 -4.334 -12.798 1.00 80.88 73 PHE A C 1
ATOM 550 O O . PHE A 1 73 ? 7.121 -4.264 -13.484 1.00 80.88 73 PHE A O 1
ATOM 557 N N . LEU A 1 74 ? 5.428 -5.480 -12.637 1.00 83.94 74 LEU A N 1
ATOM 558 C CA . LEU A 1 74 ? 5.835 -6.755 -13.232 1.00 83.94 74 LEU A CA 1
ATOM 559 C C . LEU A 1 74 ? 5.828 -6.695 -14.762 1.00 83.94 74 LEU A C 1
ATOM 561 O O . LEU A 1 74 ? 6.813 -7.066 -15.397 1.00 83.94 74 LEU A O 1
ATOM 565 N N . GLN A 1 75 ? 4.755 -6.174 -15.359 1.00 84.00 75 GLN A N 1
ATOM 566 C CA . GLN A 1 75 ? 4.644 -6.007 -16.809 1.00 84.00 75 GLN A CA 1
ATOM 567 C C . GLN A 1 75 ? 5.732 -5.083 -17.356 1.00 84.00 75 GLN A C 1
ATOM 569 O O . GLN A 1 75 ? 6.339 -5.377 -18.385 1.00 84.00 75 GLN A O 1
ATOM 574 N N . THR A 1 76 ? 6.004 -3.981 -16.660 1.00 79.19 76 THR A N 1
ATOM 575 C CA . THR A 1 76 ? 7.015 -3.009 -17.081 1.00 79.19 76 THR A CA 1
ATOM 576 C C . THR A 1 76 ? 8.425 -3.595 -16.994 1.00 79.19 76 THR A C 1
ATOM 578 O O . THR A 1 76 ? 9.219 -3.448 -17.925 1.00 79.19 76 THR A O 1
ATOM 581 N N . SER A 1 77 ? 8.712 -4.346 -15.928 1.00 78.06 77 SER A N 1
ATOM 582 C CA . SER A 1 77 ? 9.991 -5.040 -15.743 1.00 78.06 77 SER A CA 1
ATOM 583 C C . SER A 1 77 ? 10.212 -6.130 -16.795 1.00 78.06 77 SER A C 1
ATOM 585 O O . SER A 1 77 ? 11.290 -6.215 -17.384 1.00 78.06 77 SER A O 1
ATOM 587 N N . LEU A 1 78 ? 9.181 -6.929 -17.094 1.00 83.69 78 LEU A N 1
ATOM 588 C CA . LEU A 1 78 ? 9.246 -7.979 -18.116 1.00 83.69 78 LEU A CA 1
ATOM 589 C C . LEU A 1 78 ? 9.449 -7.411 -19.525 1.00 83.69 78 LEU A C 1
ATOM 591 O O . LEU A 1 78 ? 10.267 -7.940 -20.277 1.00 83.69 78 LEU A O 1
ATOM 595 N N . ARG A 1 79 ? 8.782 -6.301 -19.873 1.00 78.81 79 ARG A N 1
ATOM 596 C CA . ARG A 1 79 ? 9.009 -5.606 -21.154 1.00 78.81 79 ARG A CA 1
ATOM 597 C C . ARG A 1 79 ? 10.445 -5.097 -21.284 1.00 78.8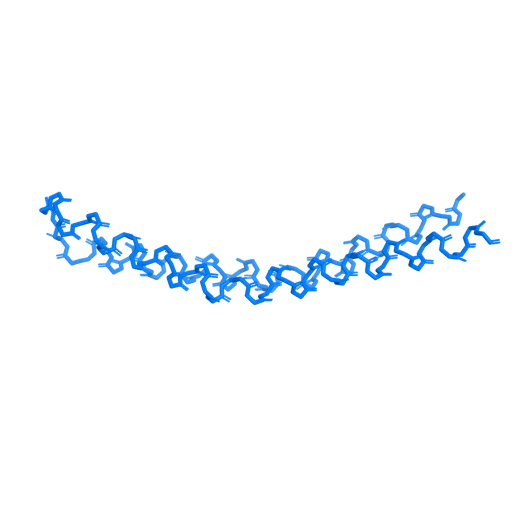1 79 ARG A C 1
ATOM 599 O O . ARG A 1 79 ? 11.018 -5.185 -22.365 1.00 78.81 79 ARG A O 1
ATOM 606 N N . GLY A 1 80 ? 11.037 -4.603 -20.193 1.00 74.12 80 GLY A N 1
ATOM 607 C CA . GLY A 1 80 ? 12.441 -4.184 -20.167 1.00 74.12 80 GLY A CA 1
ATOM 608 C C . GLY A 1 80 ? 13.415 -5.338 -20.428 1.00 74.12 80 GLY A C 1
ATOM 609 O O . GLY A 1 80 ? 14.392 -5.158 -21.149 1.00 74.12 80 GLY A O 1
ATOM 610 N N . ILE A 1 81 ? 13.119 -6.530 -19.899 1.00 76.81 81 ILE A N 1
ATOM 611 C CA . ILE A 1 81 ? 13.912 -7.748 -20.133 1.00 76.81 81 ILE A CA 1
ATOM 612 C C . ILE A 1 81 ? 13.743 -8.254 -21.574 1.00 76.81 81 ILE A C 1
ATOM 614 O O . ILE A 1 81 ? 14.739 -8.572 -22.217 1.00 76.81 81 ILE A O 1
ATOM 618 N N . GLN A 1 82 ? 12.518 -8.272 -22.115 1.00 69.69 82 GLN A N 1
ATOM 619 C CA . GLN A 1 82 ? 12.253 -8.668 -23.510 1.00 69.69 82 GLN A CA 1
ATOM 620 C C . GLN A 1 82 ? 12.917 -7.764 -24.554 1.00 69.69 82 GLN A C 1
ATOM 622 O O . GLN A 1 82 ? 13.046 -8.170 -25.698 1.00 69.69 82 GLN A O 1
ATOM 627 N N . TYR A 1 83 ? 13.299 -6.540 -24.192 1.00 62.59 83 TYR A N 1
ATOM 628 C CA . TYR A 1 83 ? 13.986 -5.622 -25.102 1.00 62.59 83 TYR A CA 1
ATOM 629 C C . TYR A 1 83 ? 15.507 -5.862 -25.158 1.00 62.59 83 TYR A C 1
ATOM 631 O O . TYR A 1 83 ? 16.183 -5.356 -26.050 1.00 62.59 83 TYR A O 1
ATOM 639 N N . ILE A 1 84 ? 16.057 -6.581 -24.173 1.00 62.50 84 ILE A N 1
ATOM 640 C CA . ILE A 1 84 ? 17.495 -6.868 -24.048 1.00 62.50 84 ILE A CA 1
ATOM 641 C C . ILE A 1 84 ? 17.858 -8.234 -24.662 1.00 62.50 84 ILE A C 1
ATOM 643 O O . ILE A 1 84 ? 19.021 -8.433 -25.014 1.00 62.50 84 ILE A O 1
ATOM 647 N N . GLY A 1 85 ? 16.893 -9.153 -24.785 1.00 50.59 85 GLY A N 1
ATOM 648 C CA . GLY A 1 85 ? 17.037 -10.431 -25.501 1.00 50.59 85 GLY A CA 1
ATOM 649 C C . GLY A 1 85 ? 16.608 -10.324 -26.955 1.00 50.59 85 GLY A C 1
ATOM 650 O O . GLY A 1 85 ? 17.275 -10.965 -27.79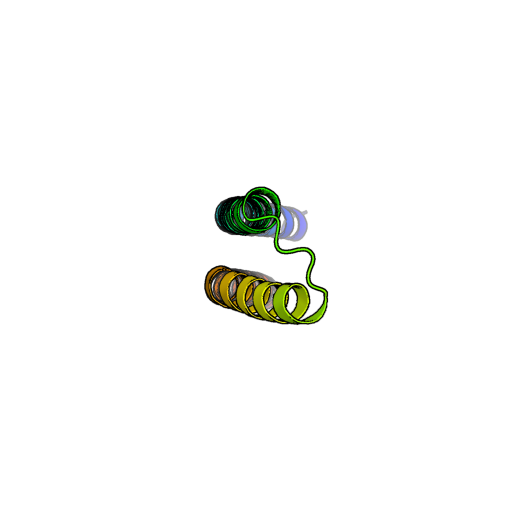4 1.00 50.59 85 GLY A O 1
#

Radius of gyration: 19.05 Å; chains: 1; bounding box: 38×21×52 Å

pLDDT: mean 76.96, std 7.86, range [50.59, 87.06]

Secondary structure (DSSP, 8-state):
-HHHHHHHHHHHHHHHHHHHHHHHHHHHHHHHHHHHHHS----HHHHHHHHHHHHHHHHHHHHHHHHHHHHHHHHHHHHHHHTT-

Sequence (85 aa):
MMVSSYLTQSIILVTLISGIPLILCTCMSLVVALVQATTQVQEQSIGFLVKVITVSATLFVCGNFFWDSLIEFLQTSLRGIQYIG